Protein AF-A0A969RWS7-F1 (afdb_monomer)

pLDDT: mean 80.24, std 13.36, range [34.41, 93.5]

Radius of gyration: 22.23 Å; Cα contacts (8 Å, |Δi|>4): 145; chains: 1; bounding box: 49×33×59 Å

Structure (mmCIF, N/CA/C/O backbone):
data_AF-A0A969RWS7-F1
#
_entry.id   AF-A0A969RWS7-F1
#
loop_
_atom_site.group_PDB
_atom_site.id
_atom_site.type_symbol
_atom_site.label_atom_id
_atom_site.label_alt_id
_atom_site.label_comp_id
_atom_site.label_asym_id
_atom_site.label_entity_id
_atom_site.label_seq_id
_atom_site.pdbx_PDB_ins_code
_atom_site.Cartn_x
_atom_site.Cartn_y
_atom_site.Cartn_z
_atom_site.occupancy
_atom_site.B_iso_or_equiv
_atom_site.auth_seq_id
_atom_site.auth_comp_id
_atom_site.auth_asym_id
_atom_site.auth_atom_id
_atom_site.pdbx_PDB_model_num
ATOM 1 N N . MET A 1 1 ? 13.492 -12.433 4.428 1.00 34.41 1 MET A N 1
ATOM 2 C CA . MET A 1 1 ? 12.459 -12.590 3.378 1.00 34.41 1 MET A CA 1
ATOM 3 C C . MET A 1 1 ? 12.894 -11.725 2.210 1.00 34.41 1 MET A C 1
ATOM 5 O O . MET A 1 1 ? 13.019 -10.528 2.393 1.00 34.41 1 MET A O 1
ATOM 9 N N . SER A 1 2 ? 13.273 -12.335 1.085 1.00 41.72 2 SER A N 1
ATOM 10 C CA . SER A 1 2 ? 13.969 -11.645 -0.012 1.00 41.72 2 SER A CA 1
ATOM 11 C C . SER A 1 2 ? 13.043 -10.646 -0.715 1.00 41.72 2 SER A C 1
ATOM 13 O O . SER A 1 2 ? 11.914 -11.006 -1.062 1.00 41.72 2 SER A O 1
ATOM 15 N N . ALA A 1 3 ? 13.509 -9.407 -0.904 1.00 53.16 3 ALA A N 1
ATOM 16 C CA . ALA A 1 3 ? 12.830 -8.401 -1.711 1.00 53.16 3 ALA A CA 1
ATOM 17 C C . ALA A 1 3 ? 12.564 -8.985 -3.108 1.00 53.16 3 ALA A C 1
ATOM 19 O O . ALA A 1 3 ? 13.488 -9.325 -3.846 1.00 53.16 3 ALA A O 1
ATOM 20 N N . ARG A 1 4 ? 11.283 -9.182 -3.451 1.00 70.00 4 ARG A N 1
ATOM 21 C CA . ARG A 1 4 ? 10.880 -9.808 -4.725 1.00 70.00 4 ARG A CA 1
ATOM 22 C C . ARG A 1 4 ? 11.207 -8.936 -5.943 1.00 70.00 4 ARG A C 1
ATOM 24 O O . ARG A 1 4 ? 11.268 -9.448 -7.054 1.00 70.00 4 ARG A O 1
ATOM 31 N N . SER A 1 5 ? 11.437 -7.643 -5.738 1.00 80.56 5 SER A N 1
ATOM 32 C CA . SER A 1 5 ? 11.747 -6.677 -6.787 1.00 80.56 5 SER A CA 1
ATOM 33 C C . SER A 1 5 ? 13.029 -5.917 -6.468 1.00 80.56 5 SER A C 1
ATOM 35 O O . SER A 1 5 ? 13.201 -5.472 -5.338 1.00 80.56 5 SER A O 1
ATOM 37 N N . LEU A 1 6 ? 13.885 -5.746 -7.473 1.00 84.94 6 LEU A N 1
ATOM 38 C CA . LEU A 1 6 ? 15.109 -4.951 -7.434 1.00 84.94 6 LEU A CA 1
ATOM 39 C C . LEU A 1 6 ? 14.978 -3.746 -8.371 1.00 84.94 6 LEU A C 1
ATOM 41 O O . LEU A 1 6 ? 14.292 -3.810 -9.396 1.00 84.94 6 LEU A O 1
ATOM 45 N N . CYS A 1 7 ? 15.654 -2.650 -8.046 1.00 85.69 7 CYS A N 1
ATOM 46 C CA . CYS A 1 7 ? 15.732 -1.469 -8.898 1.00 85.69 7 CYS A CA 1
ATOM 47 C C . CYS A 1 7 ? 17.182 -0.988 -9.043 1.00 85.69 7 CYS A C 1
ATOM 49 O O . CYS A 1 7 ? 18.057 -1.274 -8.222 1.00 85.69 7 CYS A O 1
ATOM 51 N N . VAL A 1 8 ? 17.441 -0.277 -10.141 1.00 85.25 8 VAL A N 1
ATOM 52 C CA . VAL A 1 8 ? 18.743 0.344 -10.405 1.00 85.25 8 VAL A CA 1
ATOM 53 C C . VAL A 1 8 ? 18.866 1.592 -9.537 1.00 85.25 8 VAL A C 1
ATOM 55 O O . VAL A 1 8 ? 17.961 2.427 -9.547 1.00 85.25 8 VAL A O 1
ATOM 58 N N . ALA A 1 9 ? 19.995 1.761 -8.847 1.00 83.56 9 ALA A N 1
ATOM 59 C CA . ALA A 1 9 ? 20.281 2.984 -8.100 1.00 83.56 9 ALA A CA 1
ATOM 60 C C . ALA A 1 9 ? 20.219 4.216 -9.021 1.00 83.56 9 ALA A C 1
ATOM 62 O O . ALA A 1 9 ? 20.790 4.201 -10.116 1.00 83.56 9 ALA A O 1
ATOM 63 N N . ALA A 1 10 ? 19.569 5.297 -8.575 1.00 80.19 10 ALA A N 1
ATOM 64 C CA . ALA A 1 10 ? 19.343 6.501 -9.386 1.00 80.19 10 ALA A CA 1
ATOM 65 C C . ALA A 1 10 ? 20.644 7.051 -10.010 1.00 80.19 10 ALA A C 1
ATOM 67 O O . ALA A 1 10 ? 20.681 7.393 -11.192 1.00 80.19 10 ALA A O 1
ATOM 68 N N . GLU A 1 11 ? 21.744 7.020 -9.255 1.00 82.69 11 GLU A N 1
ATOM 69 C CA . GLU A 1 11 ? 23.079 7.439 -9.701 1.00 82.69 11 GLU A CA 1
ATOM 70 C C . GLU A 1 11 ? 23.671 6.552 -10.810 1.00 82.69 11 GLU A C 1
ATOM 72 O O . GLU A 1 11 ? 24.494 6.994 -11.614 1.00 82.69 11 GLU A O 1
ATOM 77 N N . LYS A 1 12 ? 23.274 5.277 -10.865 1.00 82.81 12 LYS A N 1
ATOM 78 C CA . LYS A 1 12 ? 23.803 4.281 -11.809 1.00 82.81 12 LYS A CA 1
ATOM 79 C C . LYS A 1 12 ? 22.930 4.126 -13.054 1.00 82.81 12 LYS A C 1
ATOM 81 O O . LYS A 1 12 ? 23.385 3.513 -14.018 1.00 82.81 12 LYS A O 1
ATOM 86 N N . VAL A 1 13 ? 21.747 4.746 -13.112 1.00 84.69 13 VAL A N 1
ATOM 87 C CA . VAL A 1 13 ? 20.867 4.737 -14.301 1.00 84.69 13 VAL A CA 1
ATOM 88 C C . VAL A 1 13 ? 21.608 5.211 -15.556 1.00 84.69 13 VAL A C 1
ATOM 90 O O . VAL A 1 13 ? 21.491 4.602 -16.623 1.00 84.69 13 VAL A O 1
ATOM 93 N N . GLY A 1 14 ? 22.433 6.257 -15.435 1.00 83.75 14 GLY A N 1
ATOM 94 C CA . GLY A 1 14 ? 23.268 6.745 -16.538 1.00 83.75 14 GLY A CA 1
ATOM 95 C C . GLY A 1 14 ? 24.268 5.696 -17.037 1.00 83.75 14 GLY A C 1
ATOM 96 O O . GLY A 1 14 ? 24.433 5.520 -18.245 1.00 83.75 14 GLY A O 1
ATOM 97 N N . ARG A 1 15 ? 24.871 4.932 -16.116 1.00 84.50 15 ARG A N 1
ATOM 98 C CA . ARG A 1 15 ? 25.806 3.841 -16.428 1.00 84.50 15 ARG A CA 1
ATOM 99 C C . ARG A 1 15 ? 25.108 2.697 -17.162 1.00 84.50 15 ARG A C 1
ATOM 101 O O . ARG A 1 15 ? 25.653 2.210 -18.148 1.00 84.50 15 ARG A O 1
ATOM 108 N N . VAL A 1 16 ? 23.903 2.312 -16.740 1.00 85.31 16 VAL A N 1
ATOM 109 C CA . VAL A 1 16 ? 23.122 1.251 -17.401 1.00 85.31 16 VAL A CA 1
ATOM 110 C C . VAL A 1 16 ? 22.712 1.666 -18.818 1.00 85.31 16 VAL A C 1
ATOM 112 O O . VAL A 1 16 ? 22.883 0.904 -19.768 1.00 85.31 16 VAL A O 1
ATOM 115 N N . LYS A 1 17 ? 22.246 2.909 -19.002 1.00 85.31 17 LYS A N 1
ATOM 116 C CA . LYS A 1 17 ? 21.916 3.443 -20.336 1.00 85.31 17 LYS A CA 1
ATOM 117 C C . LYS A 1 17 ? 23.145 3.542 -21.244 1.00 85.31 17 LYS A C 1
ATOM 119 O O . LYS A 1 17 ? 23.032 3.315 -22.446 1.00 85.31 17 LYS A O 1
ATOM 124 N N . ALA A 1 18 ? 24.311 3.872 -20.690 1.00 84.88 18 ALA A N 1
ATOM 125 C CA . ALA A 1 18 ? 25.566 3.877 -21.436 1.00 84.88 18 ALA A CA 1
ATOM 126 C C . ALA A 1 18 ? 26.016 2.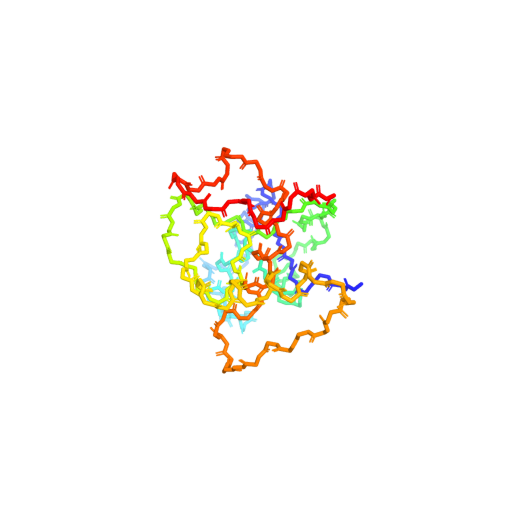459 -21.819 1.00 84.88 18 ALA A C 1
ATOM 128 O O . ALA A 1 18 ? 26.488 2.269 -22.936 1.00 84.88 18 ALA A O 1
ATOM 129 N N . ALA A 1 19 ? 25.832 1.470 -20.939 1.00 84.00 19 ALA A N 1
ATOM 130 C CA . ALA A 1 19 ? 26.116 0.067 -21.238 1.00 84.00 19 ALA A CA 1
ATOM 131 C C . ALA A 1 19 ? 25.256 -0.435 -22.403 1.00 84.00 19 ALA A C 1
ATOM 133 O O . ALA A 1 19 ? 25.801 -0.975 -23.356 1.00 84.00 19 ALA A O 1
ATOM 134 N N . LEU A 1 20 ? 23.954 -0.120 -22.415 1.00 83.00 20 LEU A N 1
ATOM 135 C CA . LEU A 1 20 ? 23.069 -0.457 -23.536 1.00 83.00 20 LEU A CA 1
ATOM 136 C C . LEU A 1 20 ? 23.599 0.055 -24.884 1.00 83.00 20 LEU A C 1
ATOM 138 O O . LEU A 1 20 ? 23.551 -0.671 -25.866 1.00 83.00 20 LEU A O 1
ATOM 142 N N . LYS A 1 21 ? 24.118 1.290 -24.927 1.00 81.06 21 LYS A N 1
ATOM 143 C CA . LYS A 1 21 ? 24.680 1.888 -26.152 1.00 81.06 21 LYS A CA 1
ATOM 144 C C . LYS A 1 21 ? 26.018 1.276 -26.580 1.00 81.06 21 LYS A C 1
ATOM 146 O O . LYS A 1 21 ? 26.410 1.446 -27.727 1.00 81.06 21 LYS A O 1
ATOM 151 N N . ARG A 1 22 ? 26.752 0.668 -25.645 1.00 77.25 22 ARG A N 1
ATOM 152 C CA . ARG A 1 22 ? 28.064 0.046 -25.887 1.00 77.25 22 ARG A CA 1
ATOM 153 C C . ARG A 1 22 ? 27.940 -1.437 -26.235 1.00 77.25 22 ARG A C 1
ATOM 155 O O . ARG A 1 22 ? 28.817 -1.969 -26.903 1.00 77.25 22 ARG A O 1
ATOM 162 N N . CYS A 1 23 ? 26.884 -2.093 -25.766 1.00 73.19 23 CYS A N 1
ATOM 163 C CA . CYS A 1 23 ? 26.563 -3.475 -26.094 1.00 73.19 23 CYS A CA 1
ATOM 164 C C . CYS A 1 23 ? 26.018 -3.602 -27.526 1.00 73.19 23 CYS A C 1
ATOM 166 O O . CYS A 1 23 ? 25.596 -2.623 -28.137 1.00 73.19 23 CYS A O 1
ATOM 168 N N . ALA A 1 24 ? 25.974 -4.835 -28.035 1.00 65.31 24 ALA A N 1
ATOM 169 C CA . ALA A 1 24 ? 25.553 -5.181 -29.397 1.00 65.31 24 ALA A CA 1
ATOM 170 C C . ALA A 1 24 ? 24.072 -4.874 -29.733 1.00 65.31 24 ALA A C 1
ATOM 172 O O . ALA A 1 24 ? 23.602 -5.194 -30.823 1.00 65.31 24 ALA A O 1
ATOM 173 N N . PHE A 1 25 ? 23.322 -4.242 -28.827 1.00 76.12 25 PHE A N 1
ATOM 174 C CA . PHE A 1 25 ? 21.902 -3.966 -28.999 1.00 76.12 25 PHE A CA 1
ATOM 175 C C . PHE A 1 25 ? 21.688 -2.582 -29.619 1.00 76.12 25 PHE A C 1
ATOM 177 O O . PHE A 1 25 ? 21.889 -1.553 -28.978 1.00 76.12 25 PHE A O 1
ATOM 184 N N . ALA A 1 26 ? 21.190 -2.548 -30.856 1.00 71.19 26 ALA A N 1
ATOM 185 C CA . ALA A 1 26 ? 20.903 -1.298 -31.568 1.00 71.19 26 ALA A CA 1
ATOM 186 C C . ALA A 1 26 ? 19.782 -0.454 -30.919 1.00 71.19 26 ALA A C 1
ATOM 188 O O . ALA A 1 26 ? 19.668 0.744 -31.179 1.00 71.19 26 ALA A O 1
ATOM 189 N N . SER A 1 27 ? 18.922 -1.058 -30.089 1.00 82.88 27 SER A N 1
ATOM 190 C CA . SER A 1 27 ? 17.820 -0.363 -29.415 1.00 82.88 27 SER A CA 1
ATOM 191 C C . SER A 1 27 ? 17.303 -1.118 -28.183 1.00 82.88 27 SER A C 1
ATOM 193 O O . SER A 1 27 ? 17.562 -2.307 -28.003 1.00 82.88 27 SER A O 1
ATOM 195 N N . GLN A 1 28 ? 16.487 -0.444 -27.362 1.00 86.19 28 GLN A N 1
ATOM 196 C CA . GLN A 1 28 ? 15.750 -1.080 -26.255 1.00 86.19 28 GLN A CA 1
ATOM 197 C C . GLN A 1 28 ? 14.852 -2.230 -26.736 1.00 86.19 28 GLN A C 1
ATOM 199 O O . GLN A 1 28 ? 14.619 -3.180 -25.996 1.00 86.19 28 GLN A O 1
ATOM 204 N N . GLN A 1 29 ? 14.350 -2.138 -27.971 1.00 85.06 29 GLN A N 1
ATOM 205 C CA . GLN A 1 29 ? 13.518 -3.169 -28.579 1.00 85.06 29 GLN A CA 1
ATOM 206 C C . GLN A 1 29 ? 14.343 -4.388 -28.990 1.00 85.06 29 GLN A C 1
ATOM 208 O O . GLN A 1 29 ? 13.891 -5.505 -28.777 1.00 85.06 29 GLN A O 1
ATOM 213 N N . ALA A 1 30 ? 15.565 -4.188 -29.493 1.00 83.75 30 ALA A N 1
ATOM 214 C CA . ALA A 1 30 ? 16.481 -5.289 -29.787 1.00 83.75 30 ALA A CA 1
ATOM 215 C C . ALA A 1 30 ? 16.829 -6.078 -28.514 1.00 83.75 30 ALA A C 1
ATOM 217 O O . ALA A 1 30 ? 16.707 -7.298 -28.504 1.00 83.75 30 ALA A O 1
ATOM 218 N N . LEU A 1 31 ? 17.144 -5.378 -27.415 1.00 84.31 31 LEU A N 1
ATOM 219 C CA . LEU A 1 31 ? 17.396 -6.016 -26.119 1.00 84.31 31 LEU A CA 1
ATOM 220 C C . LEU A 1 31 ? 16.176 -6.797 -25.611 1.00 84.31 31 LEU A C 1
ATOM 222 O O . LEU A 1 31 ? 16.332 -7.906 -25.109 1.00 84.31 31 LEU A O 1
ATOM 226 N N . ALA A 1 32 ? 14.972 -6.230 -25.743 1.00 87.50 32 ALA A N 1
ATOM 227 C CA . ALA A 1 32 ? 13.733 -6.888 -25.335 1.00 87.50 32 ALA A CA 1
ATOM 228 C C . ALA A 1 32 ? 13.521 -8.206 -26.097 1.00 87.50 32 ALA A C 1
ATOM 230 O O . ALA A 1 32 ? 13.308 -9.244 -25.477 1.00 87.50 32 ALA A O 1
ATOM 231 N N . THR A 1 33 ? 13.655 -8.174 -27.425 1.00 85.38 33 THR A N 1
ATOM 232 C CA . THR A 1 33 ? 13.484 -9.354 -28.281 1.00 85.38 33 THR A CA 1
ATOM 233 C C . THR A 1 33 ? 14.544 -10.421 -28.010 1.00 85.38 33 THR A C 1
ATOM 235 O O . THR A 1 33 ? 14.203 -11.589 -27.860 1.00 85.38 33 THR A O 1
ATOM 238 N N . GLU A 1 34 ? 15.818 -10.038 -27.908 1.00 84.75 34 GLU A N 1
ATOM 239 C CA . GLU A 1 34 ? 16.926 -10.989 -27.730 1.00 84.75 34 GLU A CA 1
ATOM 240 C C . GLU A 1 34 ? 16.992 -11.575 -26.314 1.00 84.75 34 GLU A C 1
ATOM 242 O O . GLU A 1 34 ? 17.400 -12.719 -26.122 1.00 84.75 34 GLU A O 1
ATOM 247 N N . SER A 1 35 ? 16.544 -10.812 -25.316 1.00 81.75 35 SER A N 1
ATOM 248 C CA . SER A 1 35 ? 16.472 -11.280 -23.928 1.00 81.75 35 SER A CA 1
ATOM 249 C C . SER A 1 35 ? 15.136 -11.949 -23.592 1.00 81.75 35 SER A C 1
ATOM 251 O O . SER A 1 35 ? 14.944 -12.374 -22.461 1.00 81.75 35 SER A O 1
ATOM 253 N N . GLY A 1 36 ? 1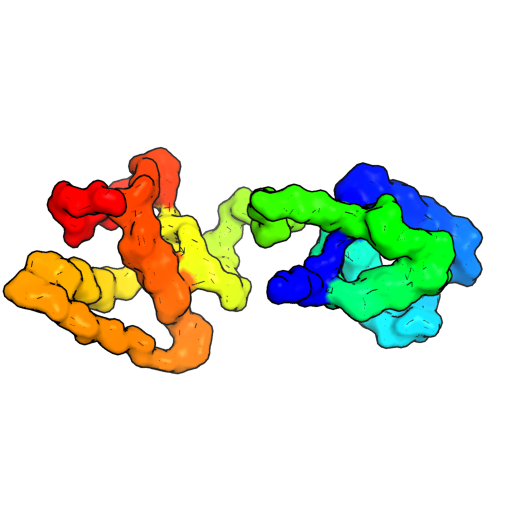4.193 -12.023 -24.539 1.00 84.81 36 GLY A N 1
ATOM 254 C CA . GLY A 1 36 ? 12.872 -12.621 -24.314 1.00 84.81 36 GLY A CA 1
ATOM 255 C C . GLY A 1 36 ? 11.985 -11.856 -23.321 1.00 84.81 36 GLY A C 1
ATOM 256 O O . GLY A 1 36 ? 10.991 -12.397 -22.837 1.00 84.81 36 GLY A O 1
ATOM 257 N N . PHE A 1 37 ? 12.311 -10.597 -23.016 1.00 87.00 37 PHE A N 1
ATOM 258 C CA . PHE A 1 37 ? 11.552 -9.766 -22.084 1.00 87.00 37 PHE A CA 1
ATOM 259 C C . PHE A 1 37 ? 10.596 -8.826 -22.806 1.00 87.00 37 PHE A C 1
ATOM 261 O O . PHE A 1 37 ? 10.818 -8.386 -23.932 1.00 87.00 37 PHE A O 1
ATOM 268 N N . SER A 1 38 ? 9.537 -8.422 -22.107 1.00 87.50 38 SER A N 1
ATOM 269 C CA . SER A 1 38 ? 8.677 -7.360 -22.614 1.00 87.50 38 SER A CA 1
ATOM 270 C C . SER A 1 38 ? 9.436 -6.026 -22.694 1.00 87.50 38 SER A C 1
ATOM 272 O O . SER A 1 38 ? 10.261 -5.696 -21.834 1.00 87.50 38 SER A O 1
ATOM 274 N N . LEU A 1 39 ? 9.104 -5.202 -23.693 1.00 86.56 39 LEU A N 1
ATOM 275 C CA . LEU A 1 39 ? 9.668 -3.854 -23.830 1.00 86.56 39 LEU A CA 1
ATOM 276 C C . LEU A 1 39 ? 9.405 -2.987 -22.586 1.00 86.56 39 LEU A C 1
ATOM 278 O O . LEU A 1 39 ? 10.217 -2.127 -22.246 1.00 86.56 39 LEU A O 1
ATOM 282 N N . SER A 1 40 ? 8.282 -3.201 -21.893 1.00 82.75 40 SER A N 1
ATOM 283 C CA . SER A 1 40 ? 7.968 -2.495 -20.650 1.0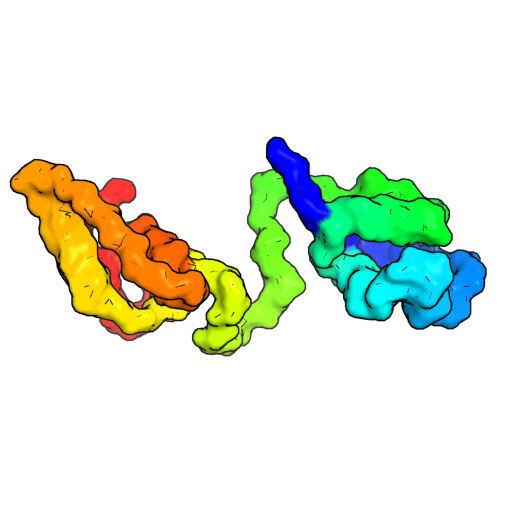0 82.75 40 SER A 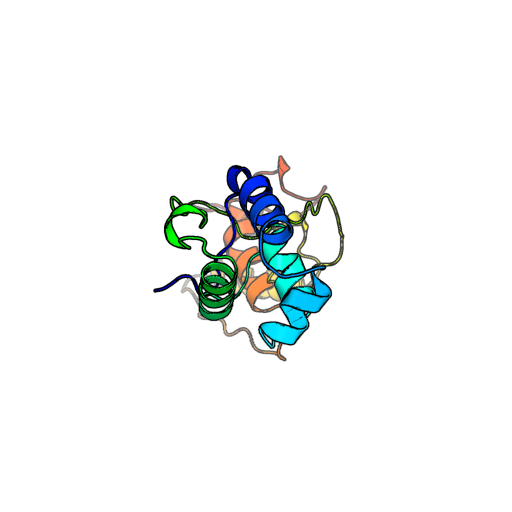CA 1
ATOM 284 C C . SER A 1 40 ? 8.890 -2.914 -19.503 1.00 82.75 40 SER A C 1
ATOM 286 O O . SER A 1 40 ? 9.316 -2.039 -18.755 1.00 82.75 40 SER A O 1
ATOM 288 N N . THR A 1 41 ? 9.274 -4.191 -19.399 1.00 86.00 41 THR A N 1
ATOM 289 C CA . THR A 1 41 ? 10.267 -4.667 -18.417 1.00 86.00 41 THR A CA 1
ATOM 290 C C . THR A 1 41 ? 11.620 -3.993 -18.640 1.00 86.00 41 THR A C 1
ATOM 292 O O . THR A 1 41 ? 12.195 -3.441 -17.703 1.00 86.00 41 THR A O 1
ATOM 295 N N . VAL A 1 42 ? 12.087 -3.950 -19.892 1.00 87.00 42 VAL A N 1
ATOM 296 C CA . VAL A 1 42 ? 13.353 -3.294 -20.259 1.00 87.00 42 VAL A CA 1
ATOM 297 C C . VAL A 1 42 ? 13.301 -1.792 -19.968 1.00 87.00 42 VAL A C 1
ATOM 299 O O . VAL A 1 42 ? 14.224 -1.238 -19.371 1.00 87.00 42 VAL A O 1
ATOM 302 N N . LYS A 1 43 ? 12.203 -1.113 -20.323 1.00 88.25 43 LYS A N 1
ATOM 303 C CA . LYS A 1 43 ? 12.008 0.311 -20.004 1.00 88.25 43 LYS A CA 1
ATOM 304 C C . LYS A 1 43 ? 11.970 0.572 -18.501 1.00 88.25 43 LYS A C 1
ATOM 306 O O . LYS A 1 43 ? 12.500 1.590 -18.063 1.00 88.25 43 LYS A O 1
ATOM 311 N N . SER A 1 44 ? 11.340 -0.303 -17.724 1.00 85.44 44 SER A N 1
ATOM 312 C CA . SER A 1 44 ? 11.303 -0.192 -16.266 1.00 85.44 44 SER A CA 1
ATOM 313 C C . SER A 1 44 ? 12.703 -0.320 -15.677 1.00 85.44 44 SER A C 1
ATOM 315 O O . SER A 1 44 ? 13.130 0.582 -14.961 1.00 85.44 44 SER A O 1
ATOM 317 N N . PHE A 1 45 ? 13.456 -1.345 -16.076 1.00 88.12 45 PHE A N 1
ATOM 318 C CA . PHE A 1 45 ? 14.841 -1.555 -15.653 1.00 88.12 45 PHE A CA 1
ATOM 319 C C . PHE A 1 45 ? 15.740 -0.350 -15.979 1.00 88.12 45 PHE A C 1
ATOM 321 O O . PHE A 1 45 ? 16.373 0.222 -15.092 1.00 88.12 45 PHE A O 1
ATOM 328 N N . LEU A 1 46 ? 15.731 0.114 -17.234 1.00 85.31 46 LEU A N 1
ATOM 329 C CA . LEU A 1 46 ? 16.572 1.231 -17.684 1.00 85.31 46 LEU A CA 1
ATOM 330 C C . LEU A 1 46 ? 16.222 2.574 -17.037 1.00 85.31 46 LEU A C 1
ATOM 332 O O . LEU A 1 46 ? 17.034 3.493 -17.087 1.00 85.31 46 LEU A O 1
ATOM 336 N N . ASN A 1 47 ? 15.018 2.724 -16.489 1.00 83.44 47 ASN A N 1
ATOM 337 C CA . ASN A 1 47 ? 14.591 3.938 -15.796 1.00 83.44 47 ASN A CA 1
ATOM 338 C C . ASN A 1 47 ? 14.632 3.793 -14.268 1.00 83.44 47 ASN A C 1
ATOM 340 O O . ASN A 1 47 ? 14.137 4.680 -13.582 1.00 83.44 47 ASN A O 1
ATOM 344 N N . GLY A 1 48 ? 15.201 2.703 -13.740 1.00 82.06 48 GLY A N 1
ATOM 345 C CA . GLY A 1 48 ? 15.312 2.479 -12.296 1.00 82.06 48 GLY A CA 1
ATOM 346 C C . GLY A 1 48 ? 13.985 2.166 -11.606 1.00 82.06 48 GLY A C 1
ATOM 347 O O . GLY A 1 48 ? 13.864 2.345 -10.400 1.00 82.06 48 GLY A O 1
ATOM 348 N N . ARG A 1 49 ? 12.974 1.698 -12.346 1.00 83.44 49 ARG A N 1
ATOM 349 C CA . ARG A 1 49 ? 11.728 1.205 -11.747 1.00 83.44 49 ARG A CA 1
ATOM 350 C C . ARG A 1 49 ? 11.931 -0.208 -11.183 1.00 83.44 49 ARG A C 1
ATOM 352 O O . ARG A 1 49 ? 12.781 -0.934 -11.702 1.00 83.44 49 ARG A O 1
ATOM 359 N N . PRO A 1 50 ? 11.137 -0.625 -10.181 1.00 83.25 50 PRO A N 1
ATOM 360 C CA . PRO A 1 50 ? 11.208 -1.976 -9.636 1.00 83.25 50 PRO A CA 1
ATOM 361 C C . PRO A 1 50 ? 10.914 -3.032 -10.706 1.00 83.25 50 PRO A C 1
ATOM 363 O O . PRO A 1 50 ? 9.906 -2.957 -11.415 1.00 83.25 50 PRO A O 1
ATOM 366 N N . VAL A 1 51 ? 11.794 -4.021 -10.811 1.00 85.44 51 VAL A N 1
ATOM 367 C CA . VAL A 1 51 ? 11.680 -5.177 -11.707 1.00 85.44 51 VAL A CA 1
ATOM 368 C C . VAL A 1 51 ? 11.931 -6.442 -10.889 1.00 85.44 51 VAL A C 1
ATOM 370 O O . VAL A 1 51 ? 12.654 -6.408 -9.899 1.00 85.44 51 VAL A O 1
ATOM 373 N N . ASP A 1 52 ? 11.303 -7.558 -11.263 1.00 86.69 52 ASP A N 1
ATOM 374 C CA . ASP A 1 52 ? 11.537 -8.850 -10.607 1.00 86.69 52 ASP A CA 1
ATOM 375 C C . ASP A 1 52 ? 13.038 -9.185 -10.535 1.00 86.69 52 ASP A C 1
ATOM 377 O O . ASP A 1 52 ? 13.785 -8.913 -11.480 1.00 86.69 52 ASP A O 1
ATOM 381 N N . ARG A 1 53 ? 13.476 -9.770 -9.414 1.00 86.94 53 ARG A N 1
ATOM 382 C CA . ARG A 1 53 ? 14.888 -10.092 -9.163 1.00 86.94 53 ARG A CA 1
ATOM 383 C C . ARG A 1 53 ? 15.520 -10.932 -10.276 1.00 86.94 53 ARG A C 1
ATOM 385 O O . ARG A 1 53 ? 16.659 -10.654 -10.641 1.00 86.94 53 ARG A O 1
ATOM 392 N N . LEU A 1 54 ? 14.822 -11.946 -10.790 1.00 86.69 54 LEU A N 1
ATOM 393 C CA . LEU A 1 54 ? 15.363 -12.820 -11.837 1.00 86.69 54 LEU A CA 1
ATOM 394 C C . LEU A 1 54 ? 15.569 -12.031 -13.130 1.00 86.69 54 LEU A C 1
ATOM 396 O O . LEU A 1 54 ? 16.668 -12.008 -13.677 1.00 86.69 54 LEU A O 1
ATOM 400 N N . ASN A 1 55 ? 14.549 -11.269 -13.525 1.00 88.56 55 ASN A N 1
ATOM 401 C CA . ASN A 1 55 ? 14.607 -10.407 -14.705 1.00 88.56 55 ASN A CA 1
ATOM 402 C C . ASN A 1 55 ? 15.719 -9.350 -14.589 1.00 88.56 55 ASN A C 1
ATOM 404 O O . ASN A 1 55 ? 16.367 -9.020 -15.577 1.00 88.56 55 ASN A O 1
ATOM 408 N N . PHE A 1 56 ? 15.942 -8.803 -13.390 1.00 88.81 56 PHE A N 1
ATOM 409 C CA . PHE A 1 56 ? 16.999 -7.824 -13.143 1.00 88.81 56 PHE A CA 1
ATOM 410 C C . PHE A 1 56 ? 18.392 -8.427 -13.356 1.00 88.81 56 PHE A C 1
ATOM 412 O O . PHE A 1 56 ? 19.225 -7.821 -14.028 1.00 88.81 56 PHE A O 1
ATOM 419 N N . ILE A 1 57 ? 18.638 -9.617 -12.801 1.00 88.25 57 ILE A N 1
ATOM 420 C CA . ILE A 1 57 ? 19.927 -10.309 -12.916 1.00 88.25 57 ILE A CA 1
ATOM 421 C C . ILE A 1 57 ? 20.207 -10.659 -14.379 1.00 88.25 57 ILE A C 1
ATOM 423 O O . ILE A 1 57 ? 21.264 -10.300 -14.891 1.00 88.25 57 ILE A O 1
ATOM 427 N N . GLU A 1 58 ? 19.239 -11.258 -15.073 1.00 89.81 58 GLU A N 1
ATOM 428 C CA . GLU A 1 58 ? 19.392 -11.646 -16.480 1.00 89.81 58 GLU A CA 1
ATOM 429 C C . GLU A 1 58 ? 19.656 -10.435 -17.392 1.00 89.81 58 GLU A C 1
ATOM 431 O O . GLU A 1 58 ? 20.525 -10.483 -18.265 1.00 89.81 58 GLU A O 1
ATOM 436 N N . LEU A 1 59 ? 18.968 -9.307 -17.168 1.00 88.94 59 LEU A N 1
ATOM 437 C CA . LEU A 1 59 ? 19.224 -8.067 -17.911 1.00 88.94 59 LEU A CA 1
ATOM 438 C C . LEU A 1 59 ? 20.619 -7.492 -17.629 1.00 88.94 59 LEU A C 1
ATOM 440 O O . LEU A 1 59 ? 21.269 -6.989 -18.548 1.00 88.94 59 LEU A O 1
ATOM 444 N N . CYS A 1 60 ? 21.091 -7.558 -16.383 1.00 88.62 60 CYS A N 1
ATOM 445 C CA . CYS A 1 60 ? 22.444 -7.143 -16.018 1.00 88.62 60 CYS A CA 1
ATOM 446 C C . CYS A 1 60 ? 23.510 -8.018 -16.690 1.00 88.62 60 CYS A C 1
ATOM 448 O O . CYS A 1 60 ? 24.439 -7.473 -17.288 1.00 88.62 60 CYS A O 1
ATOM 450 N N . GLU A 1 61 ? 23.342 -9.342 -16.675 1.00 88.19 61 GLU A N 1
ATOM 451 C CA . GLU A 1 61 ? 24.254 -10.290 -17.328 1.00 88.19 61 GLU A CA 1
ATOM 452 C C . GLU A 1 61 ? 24.353 -10.036 -18.835 1.00 88.19 61 GLU A C 1
ATOM 454 O O . GLU A 1 61 ? 25.455 -9.940 -19.379 1.00 88.19 61 GLU A O 1
ATOM 459 N N . LYS A 1 62 ? 23.216 -9.826 -19.510 1.00 85.75 62 LYS A N 1
ATOM 460 C CA . LYS A 1 62 ? 23.178 -9.504 -20.948 1.00 85.75 62 LYS A CA 1
ATOM 461 C C . LYS A 1 62 ? 23.869 -8.184 -21.290 1.00 85.75 62 LYS A C 1
ATOM 463 O O . LYS A 1 62 ? 24.409 -8.040 -22.384 1.00 85.75 62 LYS A O 1
ATOM 468 N N . LEU A 1 63 ? 23.867 -7.227 -20.365 1.00 85.50 63 LEU A N 1
ATOM 469 C CA . LEU A 1 63 ? 24.553 -5.942 -20.513 1.00 85.50 63 LEU A CA 1
ATOM 470 C C . LEU A 1 63 ? 26.014 -5.971 -20.031 1.00 85.50 63 LEU A C 1
ATOM 472 O O . LEU A 1 63 ? 26.687 -4.940 -20.092 1.00 85.50 63 LEU A O 1
ATOM 476 N N . GLY A 1 64 ? 26.511 -7.114 -19.544 1.00 85.06 64 GLY A N 1
ATOM 477 C CA . GLY A 1 64 ? 27.860 -7.239 -18.984 1.00 85.06 64 GLY A CA 1
ATOM 478 C C . GLY A 1 64 ? 28.066 -6.402 -17.717 1.00 85.06 64 GLY A C 1
ATOM 479 O O . GLY A 1 64 ? 29.165 -5.906 -17.464 1.00 85.06 64 GLY A O 1
ATOM 480 N N . LEU A 1 65 ? 26.999 -6.178 -16.950 1.00 86.06 65 LEU A N 1
ATOM 481 C CA . LEU A 1 65 ? 27.017 -5.411 -15.712 1.00 86.06 65 LEU A CA 1
ATOM 482 C C . LEU A 1 65 ? 26.901 -6.349 -14.516 1.00 86.06 65 LEU A C 1
ATOM 484 O O . LEU A 1 65 ? 26.053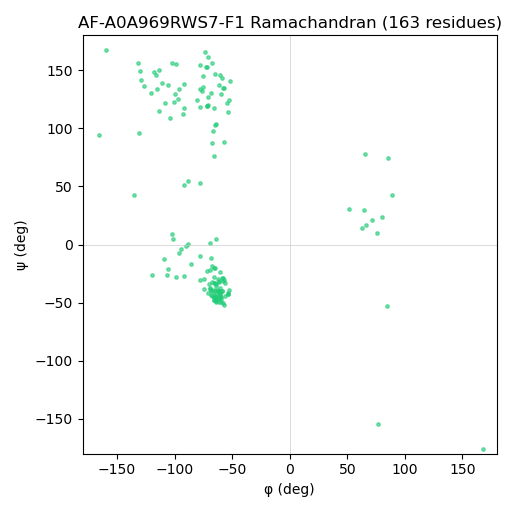 -7.235 -14.492 1.00 86.06 65 LEU A O 1
ATOM 488 N N . ASP A 1 66 ? 27.700 -6.093 -13.485 1.00 87.06 66 ASP A N 1
ATOM 489 C CA . ASP A 1 66 ? 27.496 -6.735 -12.193 1.00 87.06 66 ASP A CA 1
ATOM 490 C C . ASP A 1 66 ? 26.241 -6.156 -11.526 1.00 87.06 66 ASP A C 1
ATOM 492 O O . ASP A 1 66 ? 26.151 -4.948 -11.275 1.00 87.06 66 ASP A O 1
ATOM 496 N N . TRP A 1 67 ? 25.259 -7.018 -11.261 1.00 86.00 67 TRP A N 1
ATOM 497 C CA . TRP A 1 67 ? 23.990 -6.617 -10.666 1.00 86.00 67 TRP A CA 1
ATOM 498 C C . TRP A 1 67 ? 24.188 -6.059 -9.250 1.00 86.00 67 TRP A C 1
ATOM 500 O O . TRP A 1 67 ? 23.516 -5.093 -8.891 1.00 86.00 67 TRP A O 1
ATOM 510 N N . GLN A 1 68 ? 25.155 -6.563 -8.474 1.00 84.06 68 GLN A N 1
ATOM 511 C CA . GLN A 1 68 ? 25.425 -6.065 -7.115 1.00 84.06 68 GLN A CA 1
ATOM 512 C C . GLN A 1 68 ? 25.968 -4.632 -7.114 1.00 84.06 68 GLN A C 1
ATOM 514 O O . GLN A 1 68 ? 25.663 -3.851 -6.218 1.00 84.06 68 GLN A O 1
ATOM 519 N N . ALA A 1 69 ? 26.717 -4.255 -8.151 1.00 83.06 69 ALA A N 1
ATOM 520 C CA . ALA A 1 69 ? 27.287 -2.917 -8.296 1.00 83.06 69 ALA A CA 1
ATOM 521 C C . ALA A 1 69 ? 26.276 -1.854 -8.779 1.00 83.06 69 ALA A C 1
ATOM 523 O O . ALA A 1 69 ? 26.603 -0.661 -8.831 1.00 83.06 69 ALA A O 1
ATOM 524 N N . VAL A 1 70 ? 25.083 -2.279 -9.207 1.00 82.62 70 VAL A N 1
ATOM 525 C CA . VAL A 1 70 ? 24.074 -1.433 -9.868 1.00 82.62 70 VAL A CA 1
ATOM 526 C C . VAL A 1 70 ? 22.756 -1.381 -9.089 1.00 82.62 70 VAL A C 1
ATOM 528 O O . VAL A 1 70 ? 22.027 -0.390 -9.196 1.00 82.62 70 VAL A O 1
ATOM 531 N N . VAL A 1 71 ? 22.451 -2.416 -8.304 1.00 84.25 71 VAL A N 1
ATOM 532 C CA . VAL A 1 71 ? 21.290 -2.453 -7.409 1.00 84.25 71 VAL A CA 1
ATOM 533 C C . VAL A 1 71 ? 21.387 -1.344 -6.366 1.00 84.25 71 VAL A C 1
ATOM 535 O O . VAL A 1 71 ? 22.446 -1.103 -5.787 1.00 84.25 71 VAL A O 1
ATOM 538 N N . ALA A 1 72 ? 20.261 -0.679 -6.113 1.00 79.56 72 ALA A N 1
ATOM 539 C CA . ALA A 1 72 ? 20.106 0.102 -4.897 1.00 79.56 72 ALA A CA 1
ATOM 540 C C . ALA A 1 72 ? 20.145 -0.872 -3.712 1.00 79.56 72 ALA A C 1
ATOM 542 O O . ALA A 1 72 ? 19.191 -1.612 -3.483 1.00 79.56 72 ALA A O 1
ATOM 543 N N . ILE A 1 73 ? 21.278 -0.939 -3.009 1.00 67.50 73 ILE A N 1
ATOM 544 C CA . ILE A 1 73 ? 21.339 -1.615 -1.715 1.00 67.50 73 ILE A CA 1
ATOM 545 C C . ILE A 1 73 ? 20.467 -0.768 -0.794 1.00 67.50 73 ILE A C 1
ATOM 547 O O . ILE A 1 73 ? 20.880 0.300 -0.350 1.00 67.50 73 ILE A O 1
ATOM 551 N N . GLU A 1 74 ? 19.222 -1.193 -0.608 1.00 57.19 74 GLU A N 1
ATOM 552 C CA . GLU A 1 74 ? 18.299 -0.562 0.321 1.00 57.19 74 GLU A CA 1
ATOM 553 C C . GLU A 1 74 ? 18.879 -0.731 1.730 1.00 57.19 74 GLU A C 1
ATOM 555 O O . GLU A 1 74 ? 18.815 -1.809 2.320 1.00 57.19 74 GLU A O 1
ATOM 560 N N . THR A 1 75 ? 19.456 0.338 2.284 1.00 44.84 75 THR A N 1
ATOM 561 C CA . THR A 1 75 ? 19.279 0.601 3.711 1.00 44.84 75 THR A CA 1
ATOM 562 C C . THR A 1 75 ? 17.771 0.629 3.914 1.00 44.84 75 THR A C 1
ATOM 564 O O . THR A 1 75 ? 17.071 1.348 3.200 1.00 44.84 75 THR A O 1
ATOM 567 N N . GLU A 1 76 ? 17.274 -0.244 4.780 1.00 48.84 76 GLU A N 1
ATOM 568 C CA . GLU A 1 76 ? 15.856 -0.441 5.045 1.00 48.84 76 GLU A CA 1
ATOM 569 C C . GLU A 1 76 ? 15.200 0.871 5.487 1.00 48.84 76 GLU A C 1
ATOM 571 O O . GLU A 1 76 ? 15.142 1.147 6.671 1.00 48.84 76 GLU A O 1
ATOM 576 N N . GLU A 1 77 ? 14.712 1.690 4.558 1.00 43.81 77 GLU A N 1
ATOM 577 C CA . GLU A 1 77 ? 13.781 2.779 4.845 1.00 43.81 77 GLU A CA 1
ATOM 578 C C . GLU A 1 77 ? 13.144 3.278 3.537 1.00 43.81 77 GLU A C 1
ATOM 580 O O . GLU A 1 77 ? 13.671 4.115 2.813 1.00 43.81 77 GLU A O 1
ATOM 585 N N . GLY A 1 78 ? 11.971 2.716 3.228 1.00 45.97 78 GLY A N 1
ATOM 586 C CA . GLY A 1 78 ? 10.909 3.401 2.488 1.00 45.97 78 GLY A CA 1
ATOM 587 C C . GLY A 1 78 ? 11.176 3.788 1.030 1.00 45.97 78 GLY A C 1
ATOM 588 O O . GLY A 1 78 ? 11.288 4.966 0.720 1.00 45.97 78 GLY A O 1
ATOM 589 N N . ALA A 1 79 ? 11.106 2.831 0.100 1.00 42.38 79 ALA A N 1
ATOM 590 C CA . ALA A 1 79 ? 10.984 3.146 -1.330 1.00 42.38 79 ALA A CA 1
ATOM 591 C C . ALA A 1 79 ? 9.923 2.291 -2.048 1.00 42.38 79 ALA A C 1
ATOM 593 O O . ALA A 1 79 ? 10.099 1.846 -3.181 1.00 42.38 79 ALA A O 1
ATOM 594 N N . ALA A 1 80 ? 8.767 2.097 -1.406 1.00 43.56 80 ALA A N 1
ATOM 595 C CA . ALA A 1 80 ? 7.536 1.981 -2.176 1.00 43.56 80 ALA A CA 1
ATOM 596 C C . ALA A 1 80 ? 7.219 3.379 -2.739 1.00 43.56 80 ALA A C 1
ATOM 598 O O . ALA A 1 80 ? 7.030 4.316 -1.972 1.00 43.56 80 ALA A O 1
ATOM 599 N N . ASP A 1 81 ? 7.163 3.487 -4.067 1.00 44.28 81 ASP A N 1
ATOM 600 C CA . ASP A 1 81 ? 6.640 4.626 -4.837 1.00 44.28 81 ASP A CA 1
ATOM 601 C C . ASP A 1 81 ? 7.589 5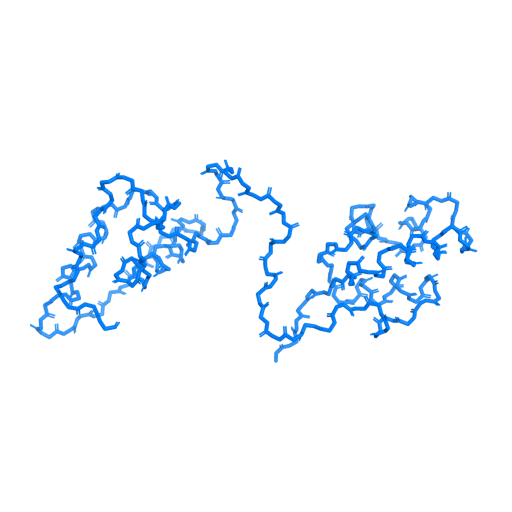.808 -5.126 1.00 44.28 81 ASP A C 1
ATOM 603 O O . ASP A 1 81 ? 7.376 6.931 -4.687 1.00 44.28 81 ASP A O 1
ATOM 607 N N . ALA A 1 82 ? 8.533 5.613 -6.055 1.00 41.44 82 ALA A N 1
ATOM 608 C CA . ALA A 1 82 ? 9.021 6.704 -6.913 1.00 41.44 82 ALA A CA 1
ATOM 609 C C . ALA A 1 82 ? 8.152 6.831 -8.183 1.00 41.44 82 ALA A C 1
ATOM 611 O O . ALA A 1 82 ? 8.621 6.764 -9.321 1.00 41.44 82 ALA A O 1
ATOM 612 N N . VAL A 1 83 ? 6.844 6.978 -7.986 1.00 44.09 83 VAL A N 1
ATOM 613 C CA . VAL A 1 83 ? 5.989 7.709 -8.922 1.00 44.09 83 VAL A CA 1
ATOM 614 C C . VAL A 1 83 ? 5.656 8.989 -8.177 1.00 44.09 83 VAL A C 1
ATOM 616 O O . VAL A 1 83 ? 5.141 8.926 -7.064 1.00 44.09 83 VAL A O 1
ATOM 619 N N . ASN A 1 84 ? 5.999 10.140 -8.752 1.00 45.59 84 ASN A N 1
ATOM 620 C CA . ASN A 1 84 ? 5.632 11.424 -8.174 1.00 45.59 84 ASN A CA 1
ATOM 621 C C . ASN A 1 84 ? 4.099 11.582 -8.273 1.00 45.59 84 ASN A C 1
ATOM 623 O O . ASN A 1 84 ? 3.573 12.030 -9.288 1.00 45.59 84 ASN A O 1
ATOM 627 N N . TRP A 1 85 ? 3.395 11.077 -7.254 1.00 42.25 85 TRP A N 1
ATOM 628 C CA . TRP A 1 85 ? 1.946 11.107 -7.046 1.00 42.25 85 TRP A CA 1
ATOM 629 C C . TRP A 1 85 ? 1.546 12.342 -6.231 1.00 42.25 85 TRP A C 1
ATOM 631 O O . TRP A 1 85 ? 0.846 12.220 -5.219 1.00 42.25 85 TRP A O 1
ATOM 641 N N . GLU A 1 86 ? 1.988 13.530 -6.626 1.00 44.84 86 GLU A N 1
ATOM 642 C CA . GLU A 1 86 ? 1.405 14.769 -6.107 1.00 44.84 86 GLU A CA 1
ATOM 643 C C . GLU A 1 86 ? -0.055 14.877 -6.588 1.00 44.84 86 GLU A C 1
ATOM 645 O O . GLU A 1 86 ? -0.378 15.629 -7.484 1.00 44.84 86 GLU A O 1
ATOM 650 N N . GLU A 1 87 ? -0.960 14.113 -5.964 1.00 56.16 87 GLU A N 1
ATOM 651 C CA . GLU A 1 87 ? -2.421 14.291 -6.012 1.00 56.16 87 GLU A CA 1
ATOM 652 C C . GLU A 1 87 ? -3.204 13.593 -7.136 1.00 56.16 87 GLU A C 1
ATOM 654 O O . GLU A 1 87 ? -4.183 14.136 -7.643 1.00 56.16 87 GLU A O 1
ATOM 659 N N . SER A 1 88 ? -2.918 12.331 -7.478 1.00 62.47 88 SER A N 1
ATOM 660 C CA . SER A 1 88 ? -3.997 11.550 -8.107 1.00 62.47 88 SER A CA 1
ATOM 661 C C . SER A 1 88 ? -5.048 11.204 -7.036 1.00 62.47 88 SER A C 1
ATOM 663 O O . SER A 1 88 ? -4.711 10.487 -6.085 1.00 62.47 88 SER A O 1
ATOM 665 N N . PRO A 1 89 ? -6.320 11.628 -7.164 1.00 67.31 89 PRO A N 1
ATOM 666 C CA . PRO A 1 89 ? -7.356 11.295 -6.183 1.00 67.31 89 PRO A CA 1
ATOM 667 C C . PRO A 1 89 ? -7.733 9.803 -6.190 1.00 67.31 89 PRO A C 1
ATOM 669 O O . PRO A 1 89 ? -8.417 9.333 -5.282 1.00 67.31 89 PRO A O 1
ATOM 672 N N . PHE A 1 90 ? -7.285 9.041 -7.195 1.00 74.50 90 PHE A N 1
ATOM 673 C CA . PHE A 1 90 ? -7.635 7.636 -7.386 1.00 74.50 90 PHE A CA 1
ATOM 674 C C . PHE A 1 90 ? -6.427 6.717 -7.200 1.00 74.50 90 PHE A C 1
ATOM 676 O O . PHE A 1 90 ? -5.507 6.710 -8.012 1.00 74.50 90 PHE A O 1
ATOM 683 N N . ILE A 1 91 ? -6.476 5.879 -6.162 1.00 75.94 91 ILE A N 1
ATOM 684 C CA . ILE A 1 91 ? -5.492 4.818 -5.913 1.00 75.94 91 ILE A CA 1
ATOM 685 C C . ILE A 1 91 ? -6.082 3.493 -6.389 1.00 75.94 91 ILE A C 1
ATOM 687 O O . ILE A 1 91 ? -7.146 3.075 -5.925 1.00 75.94 91 ILE A O 1
ATOM 691 N N . VAL A 1 92 ? -5.387 2.812 -7.300 1.00 78.00 92 VAL A N 1
ATOM 692 C CA . VAL A 1 92 ? -5.811 1.514 -7.838 1.00 78.00 92 VAL A CA 1
ATOM 693 C C . VAL A 1 92 ? -4.820 0.431 -7.430 1.00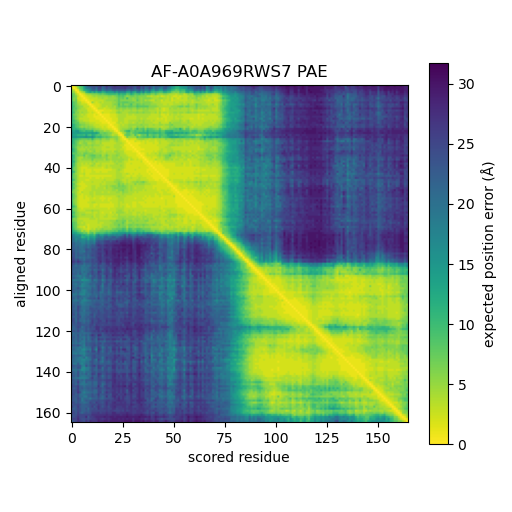 78.00 92 VAL A C 1
ATOM 695 O O . VAL A 1 92 ? -3.612 0.581 -7.567 1.00 78.00 92 VAL A O 1
ATOM 698 N N . GLY A 1 93 ? -5.338 -0.703 -6.958 1.00 79.94 93 GLY A N 1
ATOM 699 C CA . GLY A 1 93 ? -4.544 -1.897 -6.655 1.00 79.94 93 GLY A CA 1
ATOM 700 C C . GLY A 1 93 ? -3.903 -1.879 -5.268 1.00 79.94 93 GLY A C 1
ATOM 701 O O . GLY A 1 93 ? -4.123 -2.825 -4.507 1.00 79.94 93 GLY A O 1
ATOM 702 N N . SER A 1 94 ? -3.170 -0.819 -4.933 1.00 83.69 94 SER A N 1
ATOM 703 C CA . SER A 1 94 ? -2.502 -0.677 -3.635 1.00 83.69 94 SER A CA 1
ATOM 704 C C . SER A 1 94 ? -3.486 -0.317 -2.512 1.00 83.69 94 SER A C 1
ATOM 706 O O . SER A 1 94 ? -4.455 0.412 -2.746 1.00 83.69 94 SER A O 1
ATOM 708 N N . PRO A 1 95 ? -3.280 -0.815 -1.278 1.00 86.25 95 PRO A N 1
ATOM 709 C CA . PRO A 1 95 ? -4.031 -0.352 -0.117 1.00 86.25 95 PRO A CA 1
ATOM 710 C C . PRO A 1 95 ? -3.818 1.145 0.131 1.00 86.25 95 PRO A C 1
ATOM 712 O O . PRO A 1 95 ? -2.724 1.666 -0.064 1.00 86.25 95 PRO A O 1
ATOM 715 N N . ILE A 1 96 ? -4.854 1.826 0.616 1.00 88.19 96 ILE A N 1
ATOM 716 C CA . ILE A 1 96 ? -4.759 3.238 0.998 1.00 88.19 96 ILE A CA 1
ATOM 717 C C . ILE A 1 96 ? -4.073 3.307 2.361 1.00 88.19 96 ILE A C 1
ATOM 719 O O . ILE A 1 96 ? -4.594 2.767 3.337 1.00 88.19 96 ILE A O 1
ATOM 723 N N . THR A 1 97 ? -2.914 3.958 2.420 1.00 86.44 97 THR A N 1
ATOM 724 C CA . THR A 1 97 ? -2.075 4.037 3.626 1.00 86.44 97 THR A CA 1
ATOM 725 C C . THR A 1 97 ? -2.121 5.396 4.316 1.00 86.44 97 THR A C 1
ATOM 727 O O . THR A 1 97 ? -1.789 5.463 5.500 1.00 86.44 97 THR A O 1
ATOM 730 N N . LYS A 1 98 ? -2.508 6.465 3.608 1.00 87.00 98 LYS A N 1
ATOM 731 C CA . LYS A 1 98 ? -2.645 7.822 4.154 1.00 87.00 98 LYS A CA 1
ATOM 732 C C . LYS A 1 98 ? -4.110 8.088 4.527 1.00 87.00 98 LYS A C 1
ATOM 734 O O . LYS A 1 98 ? -4.973 7.974 3.649 1.00 87.00 98 LYS A O 1
ATOM 739 N N . PRO A 1 99 ? -4.432 8.486 5.775 1.00 87.25 99 PRO A N 1
ATOM 740 C CA . PRO A 1 99 ? -5.820 8.724 6.191 1.00 87.25 99 PRO A CA 1
ATOM 741 C C . PRO A 1 99 ? -6.556 9.781 5.361 1.00 87.25 99 PRO A C 1
ATOM 743 O O . PRO A 1 99 ? -7.773 9.692 5.182 1.00 87.25 99 PRO A O 1
ATOM 746 N N . ARG A 1 100 ? -5.816 10.746 4.808 1.00 87.38 100 ARG A N 1
ATOM 747 C CA . ARG A 1 100 ? -6.302 11.775 3.880 1.00 87.38 100 ARG A CA 1
ATOM 748 C C . ARG A 1 100 ? -6.987 11.218 2.630 1.00 87.38 100 ARG A C 1
ATOM 750 O O . ARG A 1 100 ? -7.926 11.817 2.122 1.00 87.38 100 ARG A O 1
ATOM 757 N N . GLN A 1 101 ? -6.536 10.067 2.140 1.00 87.00 101 GLN A N 1
ATOM 758 C CA . GLN A 1 101 ? -6.992 9.477 0.878 1.00 87.00 101 GLN A CA 1
ATOM 759 C C . GLN A 1 101 ? -8.125 8.456 1.067 1.00 87.00 101 GLN A C 1
ATOM 761 O O . GLN A 1 101 ? -8.658 7.929 0.095 1.00 87.00 101 GLN A O 1
ATOM 766 N N . PHE A 1 102 ? -8.511 8.149 2.308 1.00 89.62 102 PHE A N 1
ATOM 767 C CA . PHE A 1 102 ? -9.548 7.163 2.601 1.00 89.62 102 PHE A CA 1
ATOM 768 C C . PHE A 1 102 ? -10.926 7.829 2.704 1.00 89.62 102 PHE A C 1
ATOM 770 O O . PHE A 1 102 ? -11.145 8.667 3.575 1.00 89.62 102 PHE A O 1
ATOM 777 N N . PHE A 1 103 ? -11.877 7.478 1.838 1.00 88.19 103 PHE A N 1
ATOM 778 C CA . PHE A 1 103 ? -13.221 8.077 1.811 1.00 88.19 103 PHE A CA 1
ATOM 779 C C . PHE A 1 103 ? -14.318 7.042 2.100 1.00 88.19 103 PHE A C 1
ATOM 781 O O . PHE A 1 103 ? -14.211 5.874 1.722 1.00 88.19 103 PHE A O 1
ATOM 788 N N . GLY A 1 104 ? -15.408 7.496 2.726 1.00 89.06 104 GLY A N 1
ATOM 789 C CA . GLY A 1 104 ? -16.605 6.690 2.969 1.00 89.06 104 GLY A CA 1
ATOM 790 C C . GLY A 1 104 ? -16.471 5.680 4.114 1.00 89.06 104 GLY A C 1
ATOM 791 O O . GLY A 1 104 ? -15.711 5.878 5.060 1.00 89.06 104 GLY A O 1
ATOM 792 N N . ARG A 1 105 ? -17.274 4.605 4.048 1.00 90.38 105 ARG A N 1
ATOM 793 C CA . ARG A 1 105 ? -17.377 3.534 5.067 1.00 90.38 105 ARG A CA 1
ATOM 794 C C . ARG A 1 105 ? -17.604 4.024 6.502 1.00 90.38 105 ARG A C 1
ATOM 796 O O . ARG A 1 105 ? -17.207 3.384 7.474 1.00 90.38 105 ARG A O 1
ATOM 803 N N . GLU A 1 106 ? -18.278 5.159 6.657 1.00 89.19 106 GLU A N 1
ATOM 804 C CA . GLU A 1 106 ? -18.515 5.760 7.971 1.00 89.19 106 GLU A CA 1
ATOM 805 C C . GLU A 1 106 ? -19.331 4.866 8.902 1.00 89.19 106 GLU A C 1
ATOM 807 O O . GLU A 1 106 ? -19.164 4.925 10.121 1.00 89.19 106 GLU A O 1
ATOM 812 N N . ARG A 1 107 ? -20.243 4.060 8.347 1.00 90.56 107 ARG A N 1
ATOM 813 C CA . ARG A 1 107 ? -21.073 3.137 9.124 1.00 90.56 107 ARG A CA 1
ATOM 814 C C . ARG A 1 107 ? -20.217 2.015 9.706 1.00 90.56 107 ARG A C 1
ATOM 816 O O . ARG A 1 107 ? -20.367 1.679 10.879 1.00 90.56 107 ARG A O 1
ATOM 823 N N . GLU A 1 108 ? -19.315 1.460 8.906 1.00 92.00 108 GLU A N 1
ATOM 824 C CA . GLU A 1 108 ? -18.374 0.427 9.326 1.00 92.00 108 GLU A CA 1
ATOM 825 C C . GLU A 1 108 ? -17.355 0.975 10.320 1.00 92.00 108 GLU A C 1
ATOM 827 O O . GLU A 1 108 ? -17.144 0.347 11.353 1.00 92.00 108 GLU A O 1
ATOM 832 N N . LEU A 1 109 ? -16.801 2.166 10.073 1.00 91.25 109 LEU A N 1
ATOM 833 C CA . LEU A 1 109 ? -15.911 2.847 11.016 1.00 91.25 109 LEU A CA 1
ATOM 834 C C . LEU A 1 109 ? -16.603 3.074 12.361 1.00 91.25 109 LEU A C 1
ATOM 836 O O . LEU A 1 109 ? -16.080 2.668 13.396 1.00 91.25 109 LEU A O 1
ATOM 840 N N . ARG A 1 110 ? -17.818 3.638 12.358 1.00 89.50 110 ARG A N 1
ATOM 841 C CA . ARG A 1 110 ? -18.613 3.823 13.582 1.00 89.50 110 ARG A CA 1
ATOM 842 C C . ARG A 1 110 ? -18.831 2.512 14.324 1.00 89.50 110 ARG A C 1
ATOM 844 O O . ARG A 1 110 ? -18.679 2.483 15.541 1.00 89.50 110 ARG A O 1
ATOM 851 N N . ARG A 1 111 ? -19.164 1.434 13.610 1.00 90.50 111 ARG A N 1
ATOM 852 C CA . ARG A 1 111 ? -19.376 0.116 14.216 1.00 90.50 111 ARG A CA 1
ATOM 853 C C . ARG A 1 111 ? -18.086 -0.445 14.814 1.00 90.50 111 ARG A C 1
ATOM 855 O O . ARG A 1 111 ? -18.122 -0.915 15.943 1.00 90.50 111 ARG A O 1
ATOM 862 N N . LEU A 1 112 ? -16.966 -0.370 14.098 1.00 91.12 112 LEU A N 1
ATOM 863 C CA . LEU A 1 112 ? -15.675 -0.887 14.560 1.00 91.12 112 LEU A CA 1
ATOM 864 C C . LEU A 1 112 ? -15.165 -0.111 15.775 1.00 91.12 112 LEU A C 1
ATOM 866 O O . LEU A 1 112 ? -14.856 -0.720 16.794 1.00 91.12 112 LEU A O 1
ATOM 870 N N . PHE A 1 113 ? -15.188 1.221 15.736 1.00 89.31 113 PHE A N 1
ATOM 871 C CA . PHE A 1 113 ? -14.812 2.024 16.899 1.00 89.31 113 PHE A CA 1
ATOM 872 C C . PHE A 1 113 ? -15.767 1.835 18.080 1.00 89.31 113 PHE A C 1
ATOM 874 O O . PHE A 1 113 ? -15.322 1.855 19.222 1.00 89.31 113 PHE A O 1
ATOM 881 N N . ALA A 1 114 ? -17.063 1.603 17.849 1.00 88.25 114 ALA A N 1
ATOM 882 C CA . ALA A 1 114 ? -17.993 1.282 18.932 1.00 88.25 114 ALA A CA 1
ATOM 883 C C . ALA A 1 114 ? -17.684 -0.066 19.605 1.00 88.25 114 ALA A C 1
ATOM 885 O O . ALA A 1 114 ? -17.907 -0.192 20.807 1.00 88.25 114 ALA A O 1
ATOM 886 N N . LEU A 1 115 ? -17.174 -1.050 18.856 1.00 88.06 115 LEU A N 1
ATOM 887 C CA . LEU A 1 115 ? -16.727 -2.333 19.407 1.00 88.06 115 LEU A CA 1
ATOM 888 C C . LEU A 1 115 ? -15.433 -2.174 20.215 1.00 88.06 115 LEU A C 1
ATOM 890 O O . LEU A 1 115 ? -15.336 -2.724 21.304 1.00 88.06 115 LEU A O 1
ATOM 894 N N . ILE A 1 116 ? -14.482 -1.381 19.713 1.00 84.88 116 ILE A N 1
ATOM 895 C CA . ILE A 1 116 ? -13.177 -1.152 20.360 1.00 84.88 116 ILE A CA 1
ATOM 896 C C . ILE A 1 116 ? -13.317 -0.312 21.642 1.00 84.88 116 ILE A C 1
ATOM 898 O O . ILE A 1 116 ? -12.602 -0.538 22.609 1.00 84.88 116 ILE A O 1
ATOM 902 N N . LYS A 1 117 ? -14.262 0.637 21.684 1.00 83.38 117 LYS A N 1
ATOM 903 C CA . LYS A 1 117 ? -14.512 1.488 22.864 1.00 83.38 117 LYS A CA 1
ATOM 904 C C . LYS A 1 117 ? -15.108 0.759 24.063 1.00 83.38 117 LYS A C 1
ATOM 906 O O . LYS A 1 117 ? -15.093 1.303 25.163 1.00 83.38 117 LYS A O 1
ATOM 911 N N . ARG A 1 118 ? -15.754 -0.386 23.846 1.00 82.44 118 ARG A N 1
ATOM 912 C CA . ARG A 1 118 ? -16.489 -1.088 24.899 1.00 82.44 118 ARG A CA 1
ATOM 913 C C . ARG A 1 118 ? -15.570 -2.094 25.576 1.00 82.44 118 ARG A C 1
ATOM 915 O O . ARG A 1 118 ? -14.834 -2.814 24.913 1.00 82.44 118 ARG A O 1
ATOM 922 N N . LEU A 1 119 ? -15.665 -2.155 26.900 1.00 77.75 119 LEU A N 1
ATOM 923 C CA . LEU A 1 119 ? -15.091 -3.230 27.700 1.00 77.75 119 LEU A CA 1
ATOM 924 C C . LEU A 1 119 ? -16.194 -4.270 27.972 1.00 77.75 119 LEU A C 1
ATOM 926 O O . LEU A 1 119 ? -17.306 -3.868 28.325 1.00 77.75 119 LEU A O 1
ATOM 930 N N . PRO A 1 120 ? -15.934 -5.581 27.808 1.00 83.75 120 PRO A N 1
ATOM 931 C CA . PRO A 1 120 ? -14.689 -6.198 27.339 1.00 83.75 120 PRO A CA 1
ATOM 932 C C . PRO A 1 120 ? -14.455 -5.993 25.833 1.00 83.75 120 PRO A C 1
ATOM 934 O O . PRO A 1 120 ? -15.409 -5.869 25.063 1.00 83.75 120 PRO A O 1
ATOM 937 N N . LEU A 1 121 ? -13.183 -6.001 25.424 1.00 80.06 121 LEU A N 1
ATOM 938 C CA . LEU A 1 121 ? -12.793 -5.891 24.017 1.00 80.06 121 LEU A CA 1
ATOM 939 C C . LEU A 1 121 ? -13.422 -7.018 23.189 1.00 80.06 121 LEU A C 1
ATOM 941 O O . LEU A 1 121 ? -13.397 -8.187 23.577 1.00 80.06 121 LEU A O 1
ATOM 945 N N . GLN A 1 122 ? -13.976 -6.658 22.033 1.00 85.56 122 GLN A N 1
ATOM 946 C CA . GLN A 1 122 ? -14.635 -7.599 21.131 1.00 85.56 122 GLN A CA 1
ATOM 947 C C . GLN A 1 122 ? -13.823 -7.788 19.852 1.00 85.56 122 GLN A C 1
ATOM 949 O O . GLN A 1 122 ? -13.337 -6.828 19.256 1.00 85.56 122 GLN A O 1
ATOM 954 N N . ASN A 1 123 ? -13.738 -9.035 19.389 1.00 87.75 123 ASN A N 1
ATOM 955 C CA . ASN A 1 123 ? -13.146 -9.351 18.095 1.00 87.75 1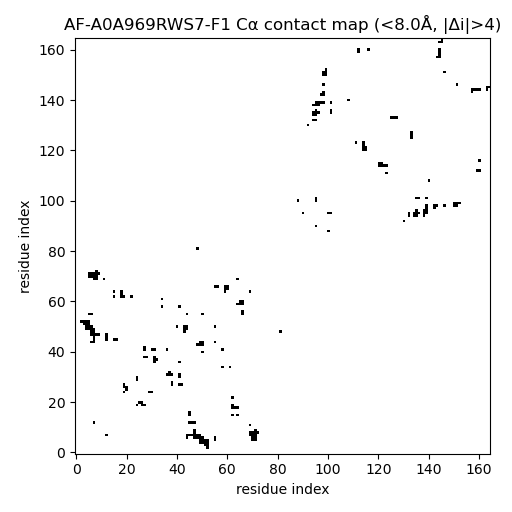23 ASN A CA 1
ATOM 956 C C . ASN A 1 123 ? -14.117 -8.982 16.969 1.00 87.75 123 ASN A C 1
ATOM 958 O O . ASN A 1 123 ? -15.306 -9.302 17.028 1.00 87.75 123 ASN A O 1
ATOM 962 N N . ALA A 1 124 ? -13.608 -8.351 15.912 1.00 89.25 124 ALA A N 1
ATOM 963 C CA . ALA A 1 124 ? -14.391 -7.999 14.735 1.00 89.25 124 ALA A CA 1
ATOM 964 C C . ALA A 1 124 ? -13.805 -8.654 13.479 1.00 89.25 124 ALA A C 1
ATOM 966 O O . ALA A 1 124 ? -12.615 -8.533 13.201 1.00 89.25 124 ALA A O 1
ATOM 967 N N . ALA A 1 125 ? -14.655 -9.310 12.687 1.00 91.19 125 ALA A N 1
ATOM 968 C CA . ALA A 1 125 ? -14.283 -9.855 11.385 1.00 91.19 125 ALA A CA 1
ATOM 969 C C . ALA A 1 125 ? -14.745 -8.919 10.256 1.00 91.19 125 ALA A C 1
ATOM 971 O O . ALA A 1 125 ? -15.913 -8.534 10.195 1.00 91.19 125 ALA A O 1
ATOM 972 N N . ILE A 1 126 ? -13.838 -8.575 9.335 1.00 92.44 126 ILE A N 1
ATOM 973 C CA . ILE A 1 126 ? -14.134 -7.734 8.165 1.00 92.44 126 ILE A CA 1
ATOM 974 C C . ILE A 1 126 ? -14.213 -8.624 6.921 1.00 92.44 126 ILE A C 1
ATOM 976 O O . ILE A 1 126 ? -13.199 -9.112 6.422 1.00 92.44 126 ILE A O 1
ATOM 980 N N . ILE A 1 127 ? -15.421 -8.807 6.387 1.00 92.56 127 ILE A N 1
ATOM 981 C CA . ILE A 1 127 ? -15.704 -9.725 5.273 1.00 92.56 127 ILE A CA 1
ATOM 982 C C . ILE A 1 127 ? -16.190 -8.936 4.052 1.00 92.56 127 ILE A C 1
ATOM 984 O O . ILE A 1 127 ? -16.844 -7.904 4.172 1.00 92.56 127 ILE A O 1
ATOM 988 N N . GLY A 1 128 ? -15.845 -9.405 2.852 1.00 92.00 128 GLY A N 1
ATOM 989 C CA . GLY A 1 128 ? -16.339 -8.835 1.597 1.00 92.00 128 GLY A CA 1
ATOM 990 C C . GLY A 1 128 ? -15.575 -9.347 0.372 1.00 92.00 128 GLY A C 1
ATOM 991 O O . GLY A 1 128 ? -14.649 -10.146 0.528 1.00 92.00 128 GLY A O 1
ATOM 992 N N . PRO A 1 129 ? -15.864 -8.841 -0.836 1.00 92.00 129 PRO A N 1
ATOM 993 C CA . PRO A 1 129 ? -15.209 -9.276 -2.074 1.00 92.00 129 PRO A CA 1
ATOM 994 C C . PRO A 1 129 ? -13.740 -8.829 -2.187 1.00 92.00 129 PRO A C 1
ATOM 996 O O . PRO A 1 129 ? -13.278 -7.922 -1.477 1.00 92.00 129 PRO A O 1
ATOM 999 N N . ARG A 1 130 ? -12.960 -9.475 -3.067 1.00 87.38 130 ARG A N 1
ATOM 1000 C CA . ARG A 1 130 ? -11.566 -9.076 -3.352 1.00 87.38 130 ARG A CA 1
ATOM 1001 C C . ARG A 1 130 ? -11.542 -7.626 -3.858 1.00 87.38 130 ARG A C 1
ATOM 1003 O O . ARG A 1 130 ? -12.447 -7.208 -4.565 1.00 87.38 130 ARG A O 1
ATOM 1010 N N . ARG A 1 131 ? -10.513 -6.857 -3.475 1.00 84.94 131 ARG A N 1
ATOM 1011 C CA . ARG A 1 131 ? -10.355 -5.420 -3.799 1.00 84.94 131 ARG A CA 1
ATOM 1012 C C . ARG A 1 131 ? -11.434 -4.479 -3.233 1.00 84.94 131 ARG A C 1
ATOM 1014 O O . ARG A 1 131 ? -11.440 -3.308 -3.569 1.00 84.94 131 ARG A O 1
ATOM 1021 N N . ALA A 1 132 ? -12.258 -4.922 -2.280 1.00 87.88 132 ALA A N 1
ATOM 1022 C CA . ALA A 1 132 ? -13.231 -4.053 -1.601 1.00 87.88 132 ALA A CA 1
ATOM 1023 C C . ALA A 1 132 ? -12.621 -2.987 -0.656 1.00 87.88 132 ALA A C 1
ATOM 1025 O O . ALA A 1 132 ? -13.363 -2.286 0.027 1.00 87.88 132 ALA A O 1
ATOM 1026 N N . GLY A 1 133 ? -11.290 -2.900 -0.540 1.00 89.38 133 GLY A N 1
ATOM 1027 C CA . GLY A 1 133 ? -10.624 -1.955 0.366 1.00 89.38 133 GLY A CA 1
ATOM 1028 C C . GLY A 1 133 ? -10.564 -2.393 1.835 1.00 89.38 133 GLY A C 1
ATOM 1029 O O . GLY A 1 133 ? -10.429 -1.548 2.710 1.00 89.38 133 GLY A O 1
ATOM 1030 N N . LYS A 1 134 ? -10.650 -3.700 2.128 1.00 93.50 134 LYS A N 1
ATOM 1031 C CA . LYS A 1 134 ? -10.552 -4.224 3.508 1.00 93.50 134 LYS A CA 1
ATOM 1032 C C . LYS A 1 134 ? -9.217 -3.878 4.173 1.00 93.50 134 LYS A C 1
ATOM 1034 O O . LYS A 1 134 ? -9.198 -3.389 5.292 1.00 93.50 134 LYS A O 1
ATOM 1039 N N . THR A 1 135 ? -8.112 -4.081 3.459 1.00 91.50 135 THR A N 1
ATOM 1040 C CA . THR A 1 135 ? -6.768 -3.738 3.945 1.00 91.50 135 THR A CA 1
ATOM 1041 C C . THR A 1 135 ? -6.615 -2.229 4.140 1.00 91.50 135 THR A C 1
ATOM 1043 O O . THR A 1 135 ? -6.080 -1.796 5.151 1.00 91.50 135 THR A O 1
ATOM 1046 N N . SER A 1 136 ? -7.160 -1.421 3.225 1.00 92.00 136 SER A N 1
ATOM 1047 C CA . SER A 1 136 ? -7.194 0.042 3.348 1.00 92.00 136 SER A CA 1
ATOM 1048 C C . SER A 1 136 ? -7.955 0.508 4.595 1.00 92.00 136 SER A C 1
ATOM 1050 O O . SER A 1 136 ? -7.506 1.412 5.289 1.00 92.00 136 SER A O 1
ATOM 1052 N N . LEU A 1 137 ? -9.090 -0.131 4.907 1.00 92.62 137 LEU A N 1
ATOM 1053 C CA . LEU A 1 137 ? -9.873 0.155 6.112 1.00 92.62 137 LEU A CA 1
ATOM 1054 C C . LEU A 1 137 ? -9.073 -0.144 7.390 1.00 92.62 137 LEU A C 1
ATOM 1056 O O . LEU A 1 137 ? -9.128 0.637 8.333 1.00 92.62 137 LEU A O 1
ATOM 1060 N N . LEU A 1 138 ? -8.310 -1.240 7.415 1.00 92.19 138 LEU A N 1
ATOM 1061 C CA . LEU A 1 138 ? -7.446 -1.577 8.551 1.00 92.19 138 LEU A CA 1
ATOM 1062 C C . LEU A 1 138 ? -6.316 -0.558 8.741 1.00 92.19 138 LEU A C 1
ATOM 1064 O O . LEU A 1 138 ? -6.108 -0.094 9.859 1.00 92.19 138 LEU A O 1
ATOM 1068 N N . TYR A 1 139 ? -5.640 -0.153 7.660 1.00 92.25 139 TYR A N 1
ATOM 1069 C CA . TYR A 1 139 ? -4.629 0.909 7.728 1.00 92.25 139 TYR A CA 1
ATOM 1070 C C . TYR A 1 139 ? -5.210 2.222 8.248 1.00 92.25 139 TYR A C 1
ATOM 1072 O O . TYR A 1 139 ? -4.574 2.898 9.053 1.00 92.25 139 TYR A O 1
ATOM 1080 N N . TYR A 1 140 ? -6.425 2.565 7.820 1.00 91.94 140 TYR A N 1
ATOM 1081 C CA . TYR A 1 140 ? -7.112 3.747 8.317 1.00 91.94 140 TYR A CA 1
ATOM 1082 C C . TYR A 1 140 ? -7.357 3.673 9.826 1.00 91.94 140 TYR A C 1
ATOM 1084 O O . TYR A 1 140 ? -7.011 4.611 10.535 1.00 91.94 140 TYR A O 1
ATOM 1092 N N . LEU A 1 141 ? -7.911 2.561 10.324 1.00 90.06 141 LEU A N 1
ATOM 1093 C CA . LEU A 1 141 ? -8.181 2.365 11.754 1.00 90.06 141 LEU A CA 1
ATOM 1094 C C . LEU A 1 141 ? -6.914 2.476 12.605 1.00 90.06 141 LEU A C 1
ATOM 1096 O O . LEU A 1 141 ? -6.960 3.074 13.672 1.00 90.06 141 LEU A O 1
ATOM 1100 N N . MET A 1 142 ? -5.801 1.931 12.112 1.00 87.88 142 MET A N 1
ATOM 1101 C CA . MET A 1 142 ? -4.512 1.969 12.800 1.00 87.88 142 MET A CA 1
ATOM 1102 C C . MET A 1 142 ? -3.933 3.387 12.885 1.00 87.88 142 MET A C 1
ATOM 1104 O O . MET A 1 142 ? -3.345 3.746 13.896 1.00 87.88 142 MET A O 1
ATOM 1108 N N . LYS A 1 143 ? -4.072 4.188 11.822 1.00 89.38 143 LYS A N 1
ATOM 1109 C CA . LYS A 1 143 ? -3.366 5.472 11.701 1.00 89.38 143 LYS A CA 1
ATOM 1110 C C . LYS A 1 143 ? -4.193 6.692 12.080 1.00 89.38 143 LYS A C 1
ATOM 1112 O O . LYS A 1 143 ? -3.624 7.699 12.483 1.00 89.38 143 LYS A O 1
ATOM 1117 N N . ILE A 1 144 ? -5.519 6.648 11.935 1.00 87.19 144 ILE A N 1
ATOM 1118 C CA . ILE A 1 144 ? -6.365 7.846 12.080 1.00 87.19 144 ILE A CA 1
ATOM 1119 C C . ILE A 1 144 ? -6.237 8.512 13.455 1.00 87.19 144 ILE A C 1
ATOM 1121 O O . ILE A 1 144 ? -6.407 9.721 13.560 1.00 87.19 144 ILE A O 1
ATOM 1125 N N . CYS A 1 145 ? -5.926 7.733 14.488 1.00 82.88 145 CYS A N 1
ATOM 1126 C CA . CYS A 1 145 ? -5.782 8.227 15.849 1.00 82.88 145 CYS A CA 1
ATOM 1127 C C . CYS A 1 145 ? -4.379 8.767 16.181 1.00 82.88 145 CYS A C 1
ATOM 1129 O O . CYS A 1 145 ? -4.250 9.501 17.151 1.00 82.88 145 CYS A O 1
ATOM 1131 N N . THR A 1 146 ? -3.358 8.441 15.384 1.00 85.06 146 THR A N 1
ATOM 1132 C CA . THR A 1 146 ? -1.955 8.849 15.598 1.00 85.06 146 THR A CA 1
ATOM 1133 C C . THR A 1 146 ? -1.461 9.888 14.587 1.00 85.06 146 THR A C 1
ATOM 1135 O O . THR A 1 146 ? -0.402 10.479 14.765 1.00 85.06 146 THR A O 1
ATOM 1138 N N . THR A 1 147 ? -2.214 10.119 13.509 1.00 83.88 147 THR A N 1
ATOM 1139 C CA . THR A 1 147 ? -1.823 11.020 12.413 1.00 83.88 147 THR A CA 1
ATOM 1140 C C . THR A 1 147 ? -2.032 12.495 12.800 1.00 83.88 147 THR A C 1
ATOM 1142 O O . THR A 1 147 ? -3.116 12.833 13.288 1.00 83.88 147 THR A O 1
ATOM 1145 N N . PRO A 1 148 ? -1.053 13.391 12.550 1.00 82.88 148 PRO A N 1
ATOM 1146 C CA . PRO A 1 148 ? -1.169 14.819 12.851 1.00 82.88 148 PRO A CA 1
ATOM 1147 C C . PRO A 1 148 ? -2.212 15.520 11.968 1.00 82.88 148 PRO A C 1
ATOM 1149 O O . PRO A 1 148 ? -2.520 15.089 10.858 1.00 82.88 148 PRO A O 1
ATOM 1152 N N . GLU A 1 149 ? -2.752 16.643 12.449 1.00 80.00 149 GLU A N 1
ATOM 1153 C CA . GLU A 1 149 ? -3.825 17.392 11.770 1.00 80.00 149 GLU A CA 1
ATOM 1154 C C . GLU A 1 149 ? -3.419 17.911 10.384 1.00 80.00 149 GLU A C 1
ATOM 1156 O O . GLU A 1 149 ? -4.230 17.937 9.458 1.00 80.00 149 GLU A O 1
ATOM 1161 N N . GLU A 1 150 ? -2.137 18.225 10.217 1.00 82.94 150 GLU A N 1
ATOM 1162 C CA . GLU A 1 150 ? -1.526 18.665 8.961 1.00 82.94 150 GLU A CA 1
ATOM 1163 C C . GLU A 1 150 ? -1.640 17.630 7.840 1.00 82.94 150 GLU A C 1
ATOM 1165 O O . GLU A 1 150 ? -1.621 17.999 6.667 1.00 82.94 150 GLU A O 1
ATOM 1170 N N . GLU A 1 151 ? -1.802 16.350 8.185 1.00 82.75 151 GLU A N 1
ATOM 1171 C CA . GLU A 1 151 ? -1.962 15.222 7.267 1.00 82.75 151 GLU A CA 1
ATOM 1172 C C . GLU A 1 151 ? -3.421 14.761 7.126 1.00 82.75 151 GLU A C 1
ATOM 1174 O O . GLU A 1 151 ? -3.705 13.776 6.436 1.00 82.75 151 GLU A O 1
ATOM 1179 N N . LEU A 1 152 ? -4.374 15.467 7.741 1.00 84.81 152 LEU A N 1
ATOM 1180 C CA . LEU A 1 152 ? -5.805 15.175 7.653 1.00 84.81 152 LEU A CA 1
ATOM 1181 C C . LEU A 1 152 ? -6.515 16.125 6.687 1.00 84.81 152 LEU A C 1
ATOM 1183 O O . LEU A 1 152 ? -6.039 17.212 6.361 1.00 84.81 152 LEU A O 1
ATOM 1187 N N . ARG A 1 153 ? -7.654 15.695 6.137 1.00 85.25 153 ARG A N 1
ATOM 1188 C CA . ARG A 1 153 ? -8.487 16.598 5.327 1.00 85.25 153 ARG A CA 1
ATOM 1189 C C . ARG A 1 153 ? -9.173 17.627 6.232 1.00 85.25 153 ARG A C 1
ATOM 1191 O O . ARG A 1 153 ? -9.478 17.292 7.380 1.00 85.25 153 ARG A O 1
ATOM 1198 N N . PRO A 1 154 ? -9.505 18.820 5.711 1.00 82.75 154 PRO A N 1
ATOM 1199 C CA . PRO A 1 154 ? -10.313 19.790 6.444 1.00 82.75 154 PRO A CA 1
ATOM 1200 C C . PRO A 1 154 ? -11.616 19.147 6.945 1.00 82.75 154 PRO A C 1
ATOM 1202 O O . PRO A 1 154 ? -12.361 18.561 6.161 1.00 82.75 154 PRO A O 1
ATOM 1205 N N . GLY A 1 155 ? -11.868 19.208 8.256 1.00 80.31 155 GLY A N 1
ATOM 1206 C CA . GLY A 1 155 ? -13.074 18.647 8.882 1.00 80.31 155 GLY A CA 1
ATOM 1207 C C . GLY A 1 155 ? -13.100 17.118 9.029 1.00 80.31 155 GLY A C 1
ATOM 1208 O O . GLY A 1 155 ? -14.137 16.549 9.375 1.00 80.31 155 GLY A O 1
ATOM 1209 N N . GLN A 1 156 ? -11.989 16.420 8.777 1.00 84.19 156 GLN A N 1
ATOM 1210 C CA . GLN A 1 156 ? -11.928 14.971 8.952 1.00 84.19 156 GLN A CA 1
ATOM 1211 C C . GLN A 1 156 ? -11.948 14.583 10.432 1.00 84.19 156 GLN A C 1
ATOM 1213 O O . GLN A 1 156 ? -11.111 15.004 11.225 1.00 84.19 156 GLN A O 1
ATOM 1218 N N . LYS A 1 157 ? -12.884 13.700 10.793 1.00 79.38 157 LYS A N 1
ATOM 1219 C CA . LYS A 1 157 ? -13.018 13.213 12.165 1.00 79.38 157 LYS A CA 1
ATOM 1220 C C . LYS A 1 157 ? -11.801 12.378 12.578 1.00 79.38 157 LYS A C 1
ATOM 1222 O O . LYS A 1 157 ? -11.581 11.304 12.008 1.00 79.38 157 LYS A O 1
ATOM 1227 N N . ARG A 1 158 ? -11.083 12.850 13.599 1.00 79.88 158 ARG A N 1
ATOM 1228 C CA . ARG A 1 158 ? -9.952 12.159 14.248 1.00 79.88 158 ARG A CA 1
ATOM 1229 C C . ARG A 1 158 ? -10.288 11.598 15.629 1.00 79.88 158 ARG A C 1
ATOM 1231 O O . ARG A 1 158 ? -9.734 10.574 16.013 1.00 79.88 158 ARG A O 1
ATOM 1238 N N . ASP A 1 159 ? -11.269 12.198 16.309 1.00 78.88 159 ASP A N 1
ATOM 1239 C CA . ASP A 1 159 ? -11.667 11.880 17.691 1.00 78.88 159 ASP A CA 1
ATOM 1240 C C . ASP A 1 159 ? -12.512 10.596 17.761 1.00 78.88 159 ASP A C 1
ATOM 1242 O O . ASP A 1 159 ? -13.651 10.544 18.247 1.00 78.88 159 ASP A O 1
ATOM 1246 N N . TRP A 1 160 ? -11.980 9.528 17.176 1.00 82.19 160 TRP A N 1
ATOM 1247 C CA . TRP A 1 160 ? -12.569 8.208 17.242 1.00 82.19 160 TRP A CA 1
ATOM 1248 C C . TRP A 1 160 ? -12.283 7.545 18.572 1.00 82.19 160 TRP A C 1
ATOM 1250 O O . TRP A 1 160 ? -13.146 6.804 19.014 1.00 82.19 160 TRP A O 1
ATOM 1260 N N . LEU A 1 161 ? -11.164 7.829 19.235 1.00 80.25 161 LEU A N 1
ATOM 1261 C CA . LEU A 1 161 ? -10.818 7.314 20.559 1.00 80.25 161 LEU A CA 1
ATOM 1262 C C . LEU A 1 161 ? -10.418 8.485 21.471 1.00 80.25 161 LEU A C 1
ATOM 1264 O O . LEU A 1 161 ? -9.800 9.421 20.974 1.00 80.25 161 LEU A O 1
ATOM 1268 N N . PRO A 1 162 ? -10.805 8.468 22.762 1.00 67.75 162 PRO A N 1
ATOM 1269 C CA . PRO A 1 162 ? -10.538 9.578 23.678 1.00 67.75 162 PRO A CA 1
ATOM 1270 C C . PRO A 1 162 ? -9.048 9.737 24.014 1.00 67.75 162 PRO A C 1
ATOM 1272 O O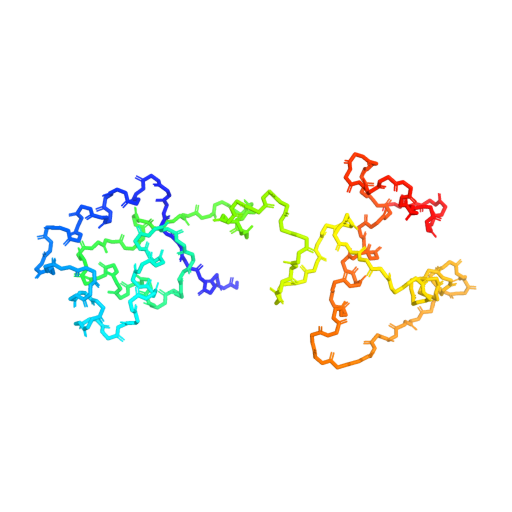 . PRO A 1 162 ? -8.576 10.863 24.030 1.00 67.75 162 PRO A O 1
ATOM 1275 N N . ASN A 1 163 ? -8.318 8.631 24.208 1.00 66.88 163 ASN A N 1
ATOM 1276 C CA . ASN A 1 163 ? -6.871 8.612 24.445 1.00 66.88 163 ASN A CA 1
ATOM 1277 C C . ASN A 1 163 ? -6.229 7.585 23.502 1.00 66.88 163 ASN A C 1
ATOM 1279 O O . ASN A 1 163 ? -6.283 6.388 23.795 1.00 66.88 163 ASN A O 1
ATOM 1283 N N . PRO A 1 164 ? -5.711 8.005 22.345 1.00 63.28 164 PRO A N 1
ATOM 1284 C CA . PRO A 1 164 ? -4.891 7.136 21.521 1.00 63.28 164 PRO A CA 1
ATOM 1285 C C . PRO A 1 164 ? -3.456 7.100 22.060 1.00 63.28 164 PRO A C 1
ATOM 1287 O O . PRO A 1 164 ? -2.849 8.152 22.244 1.00 63.28 164 PRO A O 1
ATOM 1290 N N . GLU A 1 165 ? -2.957 5.898 22.351 1.00 54.62 165 GLU A N 1
ATOM 1291 C CA . GLU A 1 165 ? -1.539 5.637 22.650 1.00 54.62 165 GLU A CA 1
ATOM 1292 C C . GLU A 1 165 ? -0.735 5.410 21.364 1.00 54.62 165 GLU A C 1
ATOM 1294 O O . GLU A 1 165 ? -1.303 4.830 20.404 1.00 54.62 165 GLU A O 1
#

Mean predicted aligned error: 15.3 Å

Sequence (165 aa):
MSARSLCVAAEKVGRVKAALKRCAFASQQALATESGFSLSTVKSFLNGRPVDRLNFIELCEKLGLDWQAVVAIETEEGAADAVNWEESPFIVGSPITKPRQFFGRERELRRLFALIKRLPLQNAAIIGPRRAGKTSLLYYLMKICTTPEEELRPGQKRDWLPNPE

Nearest PDB structures (foldseek):
  1r69-assembly1_A  TM=7.703E-01  e=1.091E-01  Phage 434
  4pu8-assembly1_A  TM=7.957E-01  e=2.598E-01  Shewanella oneidensis MR-1
  1pra-assembly1_A  TM=7.714E-01  e=2.452E-01  Phage 434
  3tys-assembly1_A  TM=6.115E-01  e=1.091E-01  Enterococcus faecalis
  2cro-assembly1_A  TM=6.780E-01  e=2.184E-01  Phage 434

Solvent-accessible surface area (backbone atoms only — not comparable to full-atom values): 10436 Å² total; per-residue (Å²): 133,80,74,67,52,44,34,37,24,80,87,41,30,63,56,54,52,50,34,47,72,72,43,98,38,92,41,69,61,49,46,13,64,77,68,75,43,53,57,65,58,49,53,30,46,58,68,33,34,76,32,47,45,67,62,47,46,54,54,23,55,77,53,74,40,64,49,80,84,35,41,53,80,72,70,94,70,87,78,86,69,95,58,94,67,91,72,68,93,73,81,76,95,62,68,49,76,53,61,56,77,62,79,78,65,60,69,57,50,52,51,52,45,56,38,64,72,36,87,76,77,58,91,81,86,91,84,79,65,89,90,72,47,66,66,20,52,50,40,34,69,70,39,44,61,74,58,59,73,91,62,46,49,93,89,59,89,44,85,75,56,97,77,67,131

Foldseek 3Di:
DDDQWWWFDQVCLVVLVVLCVVAPQPDLVSLCVVLVHDSVLSVCRSNGHIHGPVSQCSSCVSSVHDSVVTTDPDPPDDDPDPPPCPDDLDDPPDAAQQLQNDDDPVVVLLVQLVQCQDPPRDDDDDDDDPPPRPVNVVSNVVPLQPDDPVSHDVPDDSPSDVDDD

Secondary structure (DSSP, 8-state):
---SEE-B-GGGHHHHHHHHHHSS-SSHHHHHHHTT--HHHHHHHHTT--EEHHHHHHHHHHTT--STTTB----SS--S--S--S--S---SSPP-SGGG----HHHHHHHHHHHTSSSP--------TTSSHHHHHHHHHHTTTS-GGGSPTT---TTSSS--